Protein AF-A0A948SDM4-F1 (afdb_monomer_lite)

pLDDT: mean 78.33, std 14.7, range [46.16, 95.81]

Structure (mmCIF, N/CA/C/O backbone):
data_AF-A0A948SDM4-F1
#
_entry.id   AF-A0A948SDM4-F1
#
loop_
_atom_site.group_PDB
_atom_site.id
_atom_site.type_symbol
_atom_site.label_atom_id
_atom_site.label_alt_id
_atom_site.label_comp_id
_atom_site.label_asym_id
_atom_site.label_entity_id
_atom_site.label_seq_id
_atom_site.pdbx_PDB_ins_code
_atom_site.Cartn_x
_atom_site.Cartn_y
_atom_site.Cartn_z
_atom_site.occupancy
_atom_site.B_iso_or_equiv
_atom_site.auth_seq_id
_atom_site.auth_comp_id
_atom_site.auth_asym_id
_atom_site.auth_atom_id
_atom_site.pdbx_PDB_model_num
ATOM 1 N N . MET A 1 1 ? 11.847 -14.657 -51.527 1.00 60.50 1 MET A N 1
ATOM 2 C CA . MET A 1 1 ? 12.337 -13.340 -52.006 1.00 60.50 1 MET A CA 1
ATOM 3 C C . MET A 1 1 ? 13.772 -13.318 -52.540 1.00 60.50 1 MET A C 1
ATOM 5 O O . MET A 1 1 ? 14.008 -12.538 -53.451 1.00 60.50 1 MET A O 1
ATOM 9 N N . ARG A 1 2 ? 14.713 -14.163 -52.073 1.00 65.75 2 ARG A N 1
ATOM 10 C CA . ARG A 1 2 ? 16.090 -14.220 -52.630 1.00 65.75 2 ARG A CA 1
ATOM 11 C C . ARG A 1 2 ? 16.133 -14.450 -54.145 1.00 65.75 2 ARG A C 1
ATOM 13 O O . ARG A 1 2 ? 16.763 -13.679 -54.846 1.00 65.75 2 ARG A O 1
ATOM 20 N N . ALA A 1 3 ? 15.339 -15.396 -54.644 1.00 74.06 3 ALA A N 1
ATOM 21 C CA . ALA A 1 3 ? 15.228 -15.657 -56.080 1.00 74.06 3 ALA A CA 1
ATOM 22 C C . ALA A 1 3 ? 14.710 -14.453 -56.897 1.00 74.06 3 ALA A C 1
ATOM 24 O O . ALA A 1 3 ? 15.094 -14.292 -58.047 1.00 74.06 3 ALA A O 1
ATOM 25 N N . TYR A 1 4 ? 13.866 -13.587 -56.316 1.00 81.25 4 TYR A N 1
ATOM 26 C CA . TYR A 1 4 ? 13.385 -12.376 -56.995 1.00 81.25 4 TYR A CA 1
ATOM 27 C C . TYR A 1 4 ? 14.488 -11.319 -57.085 1.00 81.25 4 TYR A C 1
ATOM 29 O O . TYR A 1 4 ? 14.666 -10.716 -58.132 1.00 81.25 4 TYR A O 1
ATOM 37 N N . ALA A 1 5 ? 15.257 -11.139 -56.007 1.00 78.56 5 ALA A N 1
ATOM 38 C CA . ALA A 1 5 ? 16.392 -10.220 -55.979 1.00 78.56 5 ALA A CA 1
ATOM 39 C C . ALA A 1 5 ? 17.549 -10.686 -56.882 1.00 78.56 5 ALA A C 1
ATOM 41 O O . ALA A 1 5 ? 18.186 -9.876 -57.543 1.00 78.56 5 ALA A O 1
ATOM 42 N N . GLU A 1 6 ? 17.807 -11.993 -56.942 1.00 83.56 6 GLU A N 1
ATOM 43 C CA . GLU A 1 6 ? 18.783 -12.582 -57.868 1.00 83.56 6 GLU A CA 1
ATOM 44 C C . GLU A 1 6 ? 18.330 -12.432 -59.324 1.00 83.56 6 GLU A C 1
ATOM 46 O O . GLU A 1 6 ? 19.135 -12.118 -60.198 1.00 83.56 6 GLU A O 1
ATOM 51 N N . TRP A 1 7 ? 17.029 -12.591 -59.580 1.00 85.69 7 TRP A N 1
ATOM 52 C CA . TRP A 1 7 ? 16.454 -12.354 -60.896 1.00 85.69 7 TRP A CA 1
ATOM 53 C C . TRP A 1 7 ? 16.551 -10.880 -61.300 1.00 85.69 7 TRP A C 1
ATOM 55 O O . TRP A 1 7 ? 17.086 -10.605 -62.370 1.00 85.69 7 TRP A O 1
ATOM 65 N N . THR A 1 8 ? 16.146 -9.922 -60.458 1.00 84.38 8 THR A N 1
ATOM 66 C CA . THR A 1 8 ? 16.290 -8.491 -60.787 1.00 84.38 8 THR A CA 1
ATOM 67 C C . THR A 1 8 ? 17.754 -8.086 -60.961 1.00 84.38 8 THR A C 1
ATOM 69 O O . THR A 1 8 ? 18.054 -7.308 -61.860 1.00 84.38 8 THR A O 1
ATOM 72 N N . ALA A 1 9 ? 18.682 -8.666 -60.193 1.00 82.12 9 ALA A N 1
ATOM 73 C CA . ALA A 1 9 ? 20.121 -8.451 -60.368 1.00 82.12 9 ALA A CA 1
ATOM 74 C C . ALA A 1 9 ? 20.681 -9.041 -61.677 1.00 82.12 9 ALA A C 1
ATOM 76 O O . ALA A 1 9 ? 21.744 -8.622 -62.131 1.00 82.12 9 ALA A O 1
ATOM 77 N N . SER A 1 10 ? 19.983 -10.003 -62.288 1.00 86.12 10 SER A N 1
ATOM 78 C CA . SER A 1 10 ? 20.347 -10.570 -63.593 1.00 86.12 10 SER A CA 1
ATOM 79 C C . SER A 1 10 ? 19.825 -9.759 -64.789 1.00 86.12 10 SER A C 1
ATOM 81 O O . SER A 1 10 ? 20.212 -10.038 -65.925 1.00 86.12 10 SER A O 1
ATOM 83 N N . LEU A 1 11 ? 18.958 -8.763 -64.559 1.00 85.88 11 LEU A N 1
ATOM 84 C CA . LEU A 1 11 ? 18.412 -7.893 -65.604 1.00 85.88 11 LEU A CA 1
ATOM 85 C C . LEU A 1 11 ? 19.345 -6.706 -65.891 1.00 85.88 11 LEU A C 1
ATOM 87 O O . LEU A 1 11 ? 20.038 -6.206 -65.011 1.00 85.88 11 LEU A O 1
ATOM 91 N N . GLY A 1 12 ? 19.333 -6.228 -67.138 1.00 86.81 12 GLY A N 1
ATOM 92 C CA . GLY A 1 12 ? 20.070 -5.025 -67.531 1.00 86.81 12 GLY A CA 1
ATOM 93 C C . GLY A 1 12 ? 19.390 -3.727 -67.075 1.00 86.81 12 GLY A C 1
ATOM 94 O O . GLY A 1 12 ? 18.179 -3.686 -66.847 1.00 86.81 12 GLY A O 1
ATOM 95 N N . ASP A 1 13 ? 20.158 -2.634 -67.024 1.00 83.50 13 ASP A N 1
ATOM 96 C CA . ASP A 1 13 ? 19.723 -1.321 -66.509 1.00 83.50 13 ASP A CA 1
ATOM 97 C C . ASP A 1 13 ? 18.438 -0.784 -67.167 1.00 83.50 13 ASP A C 1
ATOM 99 O O . ASP A 1 13 ? 17.594 -0.166 -66.516 1.00 83.50 13 ASP A O 1
ATOM 103 N N . ALA A 1 14 ? 18.253 -1.054 -68.463 1.00 85.56 14 ALA A N 1
ATOM 104 C CA . ALA A 1 14 ? 17.069 -0.633 -69.209 1.00 85.56 14 ALA A CA 1
ATOM 105 C C . ALA A 1 14 ? 15.787 -1.360 -68.765 1.00 85.56 14 ALA A C 1
ATOM 107 O O . ALA A 1 14 ? 14.702 -0.778 -68.813 1.00 85.56 14 ALA A O 1
ATOM 108 N N . ASP A 1 15 ? 15.893 -2.617 -68.338 1.00 85.56 15 ASP A N 1
ATOM 109 C CA . ASP A 1 15 ? 14.747 -3.407 -67.887 1.00 85.56 15 ASP A CA 1
ATOM 110 C C . ASP A 1 15 ? 14.454 -3.169 -66.402 1.00 85.56 15 ASP A C 1
ATOM 112 O O . ASP A 1 15 ? 13.287 -3.132 -66.008 1.00 85.56 15 ASP A O 1
ATOM 116 N N . LEU A 1 16 ? 15.481 -2.857 -65.604 1.00 84.31 16 LEU A N 1
ATOM 117 C CA . LEU A 1 16 ? 15.310 -2.346 -64.242 1.00 84.31 16 LEU A CA 1
ATOM 118 C C . LEU A 1 16 ? 14.552 -1.013 -64.218 1.00 84.31 16 LEU A C 1
ATOM 120 O O . LEU A 1 16 ? 13.640 -0.841 -63.409 1.00 84.31 16 LEU A O 1
ATOM 124 N N . ALA A 1 17 ? 14.855 -0.094 -65.139 1.00 85.31 17 ALA A N 1
ATOM 125 C CA . ALA A 1 17 ? 14.130 1.173 -65.248 1.00 85.31 17 ALA A CA 1
ATOM 126 C C . ALA A 1 17 ? 12.637 0.972 -65.576 1.00 85.31 17 ALA A C 1
ATOM 128 O O . ALA A 1 17 ? 11.782 1.686 -65.049 1.00 85.31 17 ALA A O 1
ATOM 129 N N . LYS A 1 18 ? 12.306 -0.030 -66.404 1.00 88.50 18 LYS A N 1
ATOM 130 C CA . LYS A 1 18 ? 10.909 -0.394 -66.704 1.00 88.50 18 LYS A CA 1
ATOM 131 C C . LYS A 1 18 ? 10.211 -1.009 -65.495 1.00 88.50 18 LYS A C 1
ATOM 133 O O . LYS A 1 18 ? 9.061 -0.671 -65.234 1.00 88.50 18 LYS A O 1
ATOM 138 N N . LEU A 1 19 ? 10.893 -1.880 -64.752 1.00 87.38 19 LEU A N 1
ATOM 139 C CA . LEU A 1 19 ? 10.353 -2.470 -63.524 1.00 87.38 19 LEU A CA 1
ATOM 140 C C . LEU A 1 19 ? 10.078 -1.403 -62.461 1.00 87.38 19 LEU A C 1
ATOM 142 O O . LEU A 1 19 ? 9.004 -1.414 -61.864 1.00 87.38 19 LEU A O 1
ATOM 146 N N . ALA A 1 20 ? 10.987 -0.440 -62.293 1.00 86.00 20 ALA A N 1
ATOM 147 C CA . ALA A 1 20 ? 10.798 0.693 -61.389 1.00 86.00 20 ALA A CA 1
ATOM 148 C C . ALA A 1 20 ? 9.612 1.578 -61.804 1.00 86.00 20 ALA A C 1
ATOM 150 O O . ALA A 1 20 ? 8.817 1.977 -60.957 1.00 86.00 20 ALA A O 1
ATOM 151 N N . ALA A 1 21 ? 9.431 1.831 -63.106 1.00 88.94 21 ALA A N 1
ATOM 152 C CA . ALA A 1 21 ? 8.272 2.576 -63.608 1.00 88.94 21 ALA A CA 1
ATOM 153 C C . ALA A 1 21 ? 6.931 1.863 -63.338 1.00 88.94 21 ALA A C 1
ATOM 155 O O . ALA A 1 21 ? 5.896 2.519 -63.240 1.00 88.94 21 ALA A O 1
ATOM 156 N N . LEU A 1 22 ? 6.953 0.535 -63.202 1.00 87.88 22 LEU A N 1
ATOM 157 C CA . LEU A 1 22 ? 5.794 -0.296 -62.871 1.00 87.88 22 LEU A CA 1
ATOM 158 C C . LEU A 1 22 ? 5.641 -0.555 -61.359 1.00 87.88 22 LEU A C 1
ATOM 160 O O . LEU A 1 22 ? 4.687 -1.221 -60.966 1.00 87.88 22 LEU A O 1
ATOM 164 N N . GLY A 1 23 ? 6.556 -0.053 -60.518 1.00 83.19 23 GLY A N 1
ATOM 165 C CA . GLY A 1 23 ? 6.563 -0.306 -59.070 1.00 83.19 23 GLY A CA 1
ATOM 166 C C . GLY A 1 23 ? 6.897 -1.754 -58.688 1.00 83.19 23 GLY A C 1
ATOM 167 O O . GLY A 1 23 ? 6.522 -2.209 -57.612 1.00 83.19 23 GLY A O 1
ATOM 168 N N . LEU A 1 24 ? 7.562 -2.488 -59.584 1.00 83.50 24 LEU A N 1
ATOM 169 C CA . LEU A 1 24 ? 7.956 -3.893 -59.421 1.00 83.50 24 LEU A CA 1
ATOM 170 C C . LEU A 1 24 ? 9.462 -4.043 -59.157 1.00 83.50 24 LEU A C 1
ATOM 172 O O . LEU A 1 24 ? 9.995 -5.152 -59.176 1.00 83.50 24 LEU A O 1
ATOM 176 N N . ASP A 1 25 ? 10.177 -2.945 -58.920 1.00 81.38 25 ASP A N 1
ATOM 177 C CA . ASP A 1 25 ? 11.606 -2.958 -58.594 1.00 81.38 25 ASP A CA 1
ATOM 178 C C . ASP A 1 25 ? 11.902 -3.680 -57.273 1.00 81.38 25 ASP A C 1
ATOM 180 O O . ASP A 1 25 ? 13.027 -4.131 -57.045 1.00 81.38 25 ASP A O 1
ATOM 184 N N . LYS A 1 26 ? 10.887 -3.832 -56.417 1.00 78.12 26 LYS A N 1
ATOM 185 C CA . LYS A 1 26 ? 10.976 -4.538 -55.140 1.00 78.12 26 LYS A CA 1
ATOM 186 C C . LYS A 1 26 ? 9.864 -5.577 -55.013 1.00 78.12 26 LYS A C 1
ATOM 188 O O . LYS A 1 26 ? 8.765 -5.366 -55.521 1.00 78.12 26 LYS A O 1
ATOM 193 N N . PRO A 1 27 ? 10.134 -6.704 -54.336 1.00 74.94 27 PRO A N 1
ATOM 194 C CA . PRO A 1 27 ? 9.092 -7.667 -54.023 1.00 74.94 27 PRO A CA 1
ATOM 195 C C . PRO A 1 27 ? 8.052 -7.016 -53.104 1.00 74.94 27 PRO A C 1
ATOM 197 O O . PRO A 1 27 ? 8.414 -6.326 -52.152 1.00 74.94 27 PRO A O 1
ATOM 200 N N . LEU A 1 28 ? 6.771 -7.249 -53.390 1.00 70.69 28 LEU A N 1
ATOM 201 C CA . LEU A 1 28 ? 5.678 -6.795 -52.536 1.00 70.69 28 LEU A CA 1
ATOM 202 C C . LEU A 1 28 ? 5.739 -7.557 -51.207 1.00 70.69 28 LEU A C 1
ATOM 204 O O . LEU A 1 28 ? 5.600 -8.781 -51.177 1.00 70.69 28 LEU A O 1
ATOM 208 N N . VAL A 1 29 ? 5.977 -6.823 -50.126 1.00 65.75 29 VAL A N 1
ATOM 209 C CA . VAL A 1 29 ? 5.855 -7.309 -48.754 1.00 65.75 29 VAL A CA 1
ATOM 210 C C . VAL A 1 29 ? 4.690 -6.540 -48.157 1.00 65.75 29 VAL A C 1
ATOM 212 O O . VAL A 1 29 ? 4.739 -5.313 -48.104 1.00 65.75 29 VAL A O 1
ATOM 215 N N . ASP A 1 30 ? 3.618 -7.234 -47.784 1.00 59.19 30 ASP A N 1
ATOM 216 C CA . ASP A 1 30 ? 2.482 -6.582 -47.142 1.00 59.19 30 ASP A CA 1
ATOM 217 C C . ASP A 1 30 ? 2.913 -6.095 -45.749 1.00 59.19 30 ASP A C 1
ATOM 219 O O . ASP A 1 30 ? 3.041 -6.878 -44.811 1.00 59.19 30 ASP A O 1
ATOM 223 N N . ASP A 1 31 ? 3.109 -4.782 -45.601 1.00 53.69 31 ASP A N 1
ATOM 224 C CA . ASP A 1 31 ? 3.404 -4.102 -44.325 1.00 53.69 31 ASP A CA 1
ATOM 225 C C . ASP A 1 31 ? 2.185 -4.061 -43.372 1.00 53.69 31 ASP A C 1
ATOM 227 O O . ASP A 1 31 ? 2.190 -3.397 -42.329 1.00 53.69 31 ASP A O 1
ATOM 231 N N . HIS A 1 32 ? 1.093 -4.752 -43.714 1.00 50.91 32 HIS A N 1
ATOM 232 C CA . HIS A 1 32 ? -0.128 -4.772 -42.920 1.00 50.91 32 HIS A CA 1
ATOM 233 C C . HIS A 1 32 ? -0.000 -5.720 -41.726 1.00 50.91 32 HIS A C 1
ATOM 235 O O . HIS A 1 32 ? -0.531 -6.827 -41.692 1.00 50.91 32 HIS A O 1
ATOM 241 N N . HIS A 1 33 ? 0.665 -5.228 -40.686 1.00 52.81 33 HIS A N 1
ATOM 242 C CA . HIS A 1 33 ? 0.623 -5.807 -39.353 1.00 52.81 33 HIS A CA 1
ATOM 243 C C . HIS A 1 33 ? -0.780 -5.648 -38.749 1.00 52.81 33 HIS A C 1
ATOM 245 O O . HIS A 1 33 ? -1.138 -4.588 -38.228 1.00 52.81 33 HIS A O 1
ATOM 251 N N . ALA A 1 34 ? -1.587 -6.709 -38.772 1.00 46.75 34 ALA A N 1
ATOM 252 C CA . ALA A 1 34 ? -2.770 -6.771 -37.926 1.00 46.75 34 ALA A CA 1
ATOM 253 C C . ALA A 1 34 ? -2.321 -6.927 -36.465 1.00 46.75 34 ALA A C 1
ATOM 255 O O . ALA A 1 34 ? -1.789 -7.954 -36.052 1.00 46.75 34 ALA A O 1
ATOM 256 N N . THR A 1 35 ? -2.534 -5.888 -35.658 1.00 52.03 35 THR A N 1
ATOM 257 C CA . THR A 1 35 ? -2.415 -5.989 -34.199 1.00 52.03 35 THR A CA 1
ATOM 258 C C . THR A 1 35 ? -3.631 -6.758 -33.678 1.00 52.03 35 THR A C 1
ATOM 260 O O . THR A 1 35 ? -4.628 -6.158 -33.285 1.00 52.03 35 THR A O 1
ATOM 263 N N . GLY A 1 36 ? -3.603 -8.089 -33.734 1.00 48.88 36 GLY A N 1
ATOM 264 C CA . GLY A 1 36 ? -4.710 -8.900 -33.232 1.00 48.88 36 GLY A CA 1
ATOM 265 C C . GLY A 1 36 ? -4.666 -10.351 -33.684 1.00 48.88 36 GLY A C 1
ATOM 266 O O . GLY A 1 36 ? -4.380 -10.654 -34.835 1.00 48.88 36 GLY A O 1
ATOM 267 N N . THR A 1 37 ? -4.977 -11.242 -32.747 1.00 48.81 37 THR A N 1
ATOM 268 C CA . THR A 1 37 ? -5.120 -12.687 -32.934 1.00 48.81 37 THR A CA 1
ATOM 269 C C . THR A 1 37 ? -6.087 -13.022 -34.073 1.00 48.81 37 THR A C 1
ATOM 271 O O . THR A 1 37 ? -7.276 -12.722 -33.959 1.00 48.81 37 THR A O 1
ATOM 274 N N . GLY A 1 38 ? -5.598 -13.721 -35.100 1.00 53.91 38 GLY A N 1
ATOM 275 C CA . GLY A 1 38 ? -6.444 -14.525 -35.988 1.00 53.91 38 GLY A CA 1
ATOM 276 C C . GLY A 1 38 ? -6.695 -13.979 -37.394 1.00 53.91 38 GLY A C 1
ATOM 277 O O . GLY A 1 38 ? -7.845 -13.953 -37.821 1.00 53.91 38 GLY A O 1
ATOM 278 N N . LEU A 1 39 ? -5.647 -13.611 -38.133 1.00 54.88 39 LEU A N 1
ATOM 279 C CA . LEU A 1 39 ? -5.708 -13.565 -39.599 1.00 54.88 39 LEU A CA 1
ATOM 280 C C . LEU A 1 39 ? -4.601 -14.448 -40.189 1.00 54.88 39 LEU A C 1
ATOM 282 O O . LEU A 1 39 ? -3.525 -14.563 -39.605 1.00 54.88 39 LEU A O 1
ATOM 286 N N . ASP A 1 40 ? -4.930 -15.113 -41.298 1.00 54.91 40 ASP A N 1
ATOM 287 C CA . ASP A 1 40 ? -4.156 -16.177 -41.943 1.00 54.91 40 ASP A CA 1
ATOM 288 C C . ASP A 1 40 ? -2.781 -15.684 -42.424 1.00 54.91 40 ASP A C 1
ATOM 290 O O . ASP A 1 40 ? -2.650 -15.115 -43.507 1.00 54.91 40 ASP A O 1
ATOM 294 N N . GLY A 1 41 ? -1.753 -15.918 -41.607 1.00 55.75 41 GLY A N 1
ATOM 295 C CA . GLY A 1 41 ? -0.350 -15.673 -41.939 1.00 55.75 41 GLY A CA 1
ATOM 296 C C . GLY A 1 41 ? 0.399 -15.011 -40.789 1.00 55.75 41 GLY A C 1
ATOM 297 O O . GLY A 1 41 ? 0.389 -13.787 -40.663 1.00 55.75 41 GLY A O 1
ATOM 298 N N . ASP A 1 42 ? 1.062 -15.813 -39.952 1.00 61.38 42 ASP A N 1
ATOM 299 C CA . ASP A 1 42 ? 2.011 -15.283 -38.972 1.00 61.38 42 ASP A CA 1
ATOM 300 C C . ASP A 1 42 ? 3.342 -14.954 -39.671 1.00 61.38 42 ASP A C 1
ATOM 302 O O . ASP A 1 42 ? 3.786 -15.648 -40.587 1.00 61.38 42 ASP A O 1
ATOM 306 N N . MET A 1 43 ? 4.013 -13.897 -39.214 1.00 61.38 43 MET A N 1
ATOM 307 C CA . MET A 1 43 ? 5.352 -13.501 -39.662 1.00 61.38 43 MET A CA 1
ATOM 308 C C . MET A 1 43 ? 6.365 -14.645 -39.527 1.00 61.38 43 MET A C 1
ATOM 310 O O . MET A 1 43 ? 7.308 -14.717 -40.320 1.00 61.38 43 MET A O 1
ATOM 314 N N . ALA A 1 44 ? 6.143 -15.542 -38.559 1.00 62.53 44 ALA A N 1
ATOM 315 C CA . ALA A 1 44 ? 6.922 -16.757 -38.342 1.00 62.53 44 ALA A CA 1
ATOM 316 C C . ALA A 1 44 ? 6.920 -17.715 -39.549 1.00 62.53 44 ALA A C 1
ATOM 318 O O . ALA A 1 44 ? 7.908 -18.417 -39.761 1.00 62.53 44 ALA A O 1
ATOM 319 N N . ASP A 1 45 ? 5.864 -17.702 -40.367 1.00 62.91 45 ASP A N 1
ATOM 320 C CA . ASP A 1 45 ? 5.743 -18.538 -41.568 1.00 62.91 45 ASP A CA 1
ATOM 321 C C . ASP A 1 45 ? 6.345 -17.868 -42.820 1.00 62.91 45 ASP A C 1
ATOM 323 O O . ASP A 1 45 ? 6.405 -18.461 -43.903 1.00 62.91 45 ASP A O 1
ATOM 327 N N . SER A 1 46 ? 6.814 -16.619 -42.705 1.00 64.12 46 SER A N 1
ATOM 328 C CA . SER A 1 46 ? 7.383 -15.876 -43.826 1.00 64.12 46 SER A CA 1
ATOM 329 C C . SER A 1 46 ? 8.865 -16.201 -44.045 1.00 64.12 46 SER A C 1
ATOM 331 O O . SER A 1 46 ? 9.659 -16.329 -43.118 1.00 64.12 46 SER A O 1
ATOM 333 N N . SER A 1 47 ? 9.300 -16.210 -45.309 1.00 59.94 47 SER A N 1
ATOM 334 C CA . SER A 1 47 ? 10.733 -16.300 -45.654 1.00 59.94 47 SER A CA 1
ATOM 335 C C . SER A 1 47 ? 11.571 -15.067 -45.249 1.00 59.94 47 SER A C 1
ATOM 337 O O . SER A 1 47 ? 12.778 -15.055 -45.496 1.00 59.94 47 SER A O 1
ATOM 339 N N . LEU A 1 48 ? 10.940 -14.030 -44.671 1.00 59.72 48 LEU A N 1
ATOM 340 C CA . LEU A 1 48 ? 11.604 -12.885 -44.031 1.00 59.72 48 LEU A CA 1
ATOM 341 C C . LEU A 1 48 ? 11.901 -13.116 -42.554 1.00 59.72 48 LEU A C 1
ATOM 343 O O . LEU A 1 48 ? 12.663 -12.333 -41.988 1.00 59.72 48 LEU A O 1
ATOM 347 N N . ALA A 1 49 ? 11.321 -14.147 -41.937 1.00 63.16 49 ALA A N 1
ATOM 348 C CA . ALA A 1 49 ? 11.613 -14.485 -40.558 1.00 63.16 49 ALA A CA 1
ATOM 349 C C . ALA A 1 49 ? 13.121 -14.735 -40.421 1.00 63.16 49 ALA A C 1
ATOM 351 O O . ALA A 1 49 ? 13.668 -15.724 -40.917 1.00 63.16 49 ALA A O 1
ATOM 352 N N . SER A 1 50 ? 13.819 -13.801 -39.782 1.00 61.47 50 SER A N 1
ATOM 353 C CA . SER A 1 50 ? 15.195 -14.015 -39.380 1.00 61.47 50 SER A CA 1
ATOM 354 C C . SER A 1 50 ? 15.180 -14.870 -38.121 1.00 61.47 50 SER A C 1
ATOM 356 O O . SER A 1 50 ? 14.593 -14.515 -37.101 1.00 61.47 50 SER A O 1
ATOM 358 N N . TYR A 1 51 ? 15.851 -16.015 -38.178 1.00 55.72 51 TYR A N 1
ATOM 359 C CA . TYR A 1 51 ? 16.251 -16.703 -36.963 1.00 55.72 51 TYR A CA 1
ATOM 360 C C . TYR A 1 51 ? 17.377 -15.880 -36.340 1.00 55.72 51 TYR A C 1
ATOM 362 O O . TYR A 1 51 ? 18.537 -15.989 -36.742 1.00 55.72 51 TYR A O 1
ATOM 370 N N . THR A 1 52 ? 17.040 -15.008 -35.394 1.00 59.88 52 THR A N 1
ATOM 371 C CA . THR A 1 52 ? 18.023 -14.587 -34.399 1.00 59.88 52 THR A CA 1
ATOM 372 C C . THR A 1 52 ? 18.338 -15.836 -33.578 1.00 59.88 52 THR A C 1
ATOM 374 O O . THR A 1 52 ? 17.417 -16.356 -32.940 1.00 59.88 52 THR A O 1
ATOM 377 N N . PRO A 1 53 ? 19.570 -16.379 -33.635 1.00 55.91 53 PRO A N 1
ATOM 378 C CA . PRO A 1 53 ? 19.931 -17.507 -32.794 1.00 55.91 53 PRO A CA 1
ATOM 379 C C . PRO A 1 53 ? 19.655 -17.134 -31.349 1.00 55.91 53 PRO A C 1
ATOM 381 O O . PRO A 1 53 ? 19.919 -15.995 -30.973 1.00 55.91 53 PRO A O 1
ATOM 384 N N . ASP A 1 54 ? 19.051 -18.087 -30.632 1.00 54.34 54 ASP A N 1
ATOM 385 C CA . ASP A 1 54 ? 18.589 -18.008 -29.249 1.00 54.34 54 ASP A CA 1
ATOM 386 C C . ASP A 1 54 ? 19.070 -16.738 -28.541 1.00 54.34 54 ASP A C 1
ATOM 388 O O . ASP A 1 54 ? 20.254 -16.595 -28.235 1.00 54.34 54 ASP A O 1
ATOM 392 N N . ILE A 1 55 ? 18.155 -15.795 -28.313 1.00 56.22 55 ILE A N 1
ATOM 393 C CA . ILE A 1 55 ? 18.469 -14.558 -27.595 1.00 56.22 55 ILE A CA 1
ATOM 394 C C . ILE A 1 55 ? 19.128 -14.911 -26.250 1.00 56.22 55 ILE A C 1
ATOM 396 O O . ILE A 1 55 ? 20.009 -14.183 -25.813 1.00 56.22 55 ILE A O 1
ATOM 400 N N . MET A 1 56 ? 18.821 -16.067 -25.641 1.00 53.84 56 MET A N 1
ATOM 401 C CA . MET A 1 56 ? 19.517 -16.535 -24.436 1.00 53.84 56 MET A CA 1
ATOM 402 C C . MET A 1 56 ? 20.981 -16.942 -24.653 1.00 53.84 56 MET A C 1
ATOM 404 O O . MET A 1 56 ? 21.754 -16.894 -23.704 1.00 53.84 56 MET A O 1
ATOM 408 N N . ALA A 1 57 ? 21.378 -17.327 -25.866 1.00 59.00 57 ALA A N 1
ATOM 409 C CA . ALA A 1 57 ? 22.763 -17.636 -26.218 1.00 59.00 57 ALA A CA 1
ATOM 410 C C . ALA A 1 57 ? 23.573 -16.389 -26.625 1.00 59.00 57 ALA A C 1
ATOM 412 O O . ALA A 1 57 ? 24.800 -16.417 -26.546 1.00 59.00 57 ALA A O 1
ATOM 413 N N . GLN A 1 58 ? 22.907 -15.313 -27.071 1.00 52.75 58 GLN A N 1
ATOM 414 C CA . GLN A 1 58 ? 23.529 -14.019 -27.406 1.00 52.75 58 GLN A CA 1
ATOM 415 C C . GLN A 1 58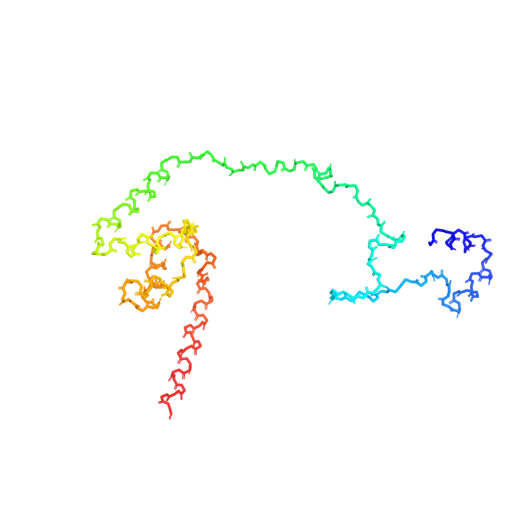 ? 23.458 -12.981 -26.285 1.00 52.75 58 GLN A C 1
ATOM 417 O O . GLN A 1 58 ? 24.181 -11.987 -26.332 1.00 52.75 58 GLN A O 1
ATOM 422 N N . VAL A 1 59 ? 22.636 -13.218 -25.262 1.00 56.03 59 VAL A N 1
ATOM 423 C CA . VAL A 1 59 ? 22.885 -12.664 -23.937 1.00 56.03 59 VAL A CA 1
ATOM 424 C C . VAL A 1 59 ? 24.161 -13.352 -23.461 1.00 56.03 59 VAL A C 1
ATOM 426 O O . VAL A 1 59 ? 24.139 -14.368 -22.768 1.00 56.03 59 VAL A O 1
ATOM 429 N N . GLU A 1 60 ? 25.306 -12.781 -23.853 1.00 53.00 60 GLU A N 1
ATOM 430 C CA . GLU A 1 60 ? 26.468 -12.764 -22.972 1.00 53.00 60 GLU A CA 1
ATOM 431 C C . GLU A 1 60 ? 25.872 -12.498 -21.595 1.00 53.00 60 GLU A C 1
ATOM 433 O O . GLU A 1 60 ? 25.078 -11.554 -21.503 1.00 53.00 60 GLU A O 1
ATOM 438 N N . PRO A 1 61 ? 26.080 -13.354 -20.578 1.00 51.59 61 PRO A N 1
ATOM 439 C CA . PRO A 1 61 ? 25.572 -13.033 -19.273 1.00 51.59 61 PRO A CA 1
ATOM 440 C C . PRO A 1 61 ? 26.192 -11.683 -18.970 1.00 51.59 61 PRO A C 1
ATOM 442 O O . PRO A 1 61 ? 27.364 -11.562 -18.607 1.00 51.59 61 PRO A O 1
ATOM 445 N N . GLU A 1 62 ? 25.366 -10.653 -19.098 1.00 47.84 62 GLU A N 1
ATOM 446 C CA . GLU A 1 62 ? 25.364 -9.558 -18.191 1.00 47.84 62 GLU A CA 1
ATOM 447 C C . GLU A 1 62 ? 25.209 -10.300 -16.867 1.00 47.84 62 GLU A C 1
ATOM 449 O O . GLU A 1 62 ? 24.128 -10.483 -16.313 1.00 47.84 62 GLU A O 1
ATOM 454 N N . THR A 1 63 ? 26.349 -10.700 -16.313 1.00 48.56 63 THR A N 1
ATOM 455 C CA . THR A 1 63 ? 26.714 -10.249 -15.000 1.00 48.56 63 THR A CA 1
ATOM 456 C C . THR A 1 63 ? 26.423 -8.742 -15.034 1.00 48.56 63 THR A C 1
ATOM 458 O O . THR A 1 63 ? 27.316 -7.906 -15.084 1.00 48.56 63 THR A O 1
ATOM 461 N N . GLN A 1 64 ? 25.130 -8.377 -14.970 1.00 48.62 64 GLN A N 1
ATOM 462 C CA . GLN A 1 64 ? 24.616 -7.608 -13.871 1.00 48.62 64 GLN A CA 1
ATOM 463 C C . GLN A 1 64 ? 25.384 -8.201 -12.710 1.00 48.62 64 GLN A C 1
ATOM 465 O O . GLN A 1 64 ? 25.018 -9.248 -12.171 1.00 48.62 64 GLN A O 1
ATOM 470 N N . ALA A 1 65 ? 26.580 -7.643 -12.485 1.00 46.16 65 ALA A N 1
ATOM 471 C CA . ALA A 1 65 ? 27.242 -7.701 -11.220 1.00 46.16 65 ALA A CA 1
ATOM 472 C C . ALA A 1 65 ? 26.090 -7.303 -10.339 1.00 46.16 65 ALA A C 1
ATOM 474 O O . ALA A 1 65 ? 25.568 -6.189 -10.433 1.00 46.16 65 ALA A O 1
ATOM 475 N N . ASN A 1 66 ? 25.516 -8.333 -9.736 1.00 50.16 66 ASN A N 1
ATOM 476 C CA . ASN A 1 66 ? 24.404 -8.191 -8.868 1.00 50.16 66 ASN A CA 1
ATOM 477 C C . ASN A 1 66 ? 25.078 -7.399 -7.778 1.00 50.16 66 ASN A C 1
ATOM 479 O O . ASN A 1 66 ? 25.774 -7.963 -6.938 1.00 50.16 66 ASN A O 1
ATOM 483 N N . ASP A 1 67 ? 24.955 -6.080 -7.869 1.00 46.16 67 ASP A N 1
ATOM 484 C CA . ASP A 1 67 ? 25.385 -5.124 -6.876 1.00 46.16 67 ASP A CA 1
ATOM 485 C C . ASP A 1 67 ? 24.373 -5.258 -5.725 1.00 46.16 67 ASP A C 1
ATOM 487 O O . ASP A 1 67 ? 23.838 -4.303 -5.176 1.00 46.16 67 ASP A O 1
ATOM 491 N N . GLN A 1 68 ? 24.077 -6.509 -5.349 1.00 55.25 68 GLN A N 1
ATOM 492 C CA . GLN A 1 68 ? 23.979 -6.939 -3.981 1.00 55.25 68 GLN A CA 1
ATOM 493 C C . GLN A 1 68 ? 25.320 -6.574 -3.358 1.00 55.25 68 GLN A C 1
ATOM 495 O O . GLN A 1 68 ? 26.183 -7.417 -3.109 1.00 55.25 68 GLN A O 1
ATOM 500 N N . GLY A 1 69 ? 25.467 -5.274 -3.086 1.00 60.81 69 GLY A N 1
ATOM 501 C CA . GLY A 1 69 ? 26.329 -4.811 -2.026 1.00 60.81 69 GLY A CA 1
ATOM 502 C C . GLY A 1 69 ? 26.101 -5.706 -0.804 1.00 60.81 69 GLY A C 1
ATOM 503 O O . GLY A 1 69 ? 25.021 -6.298 -0.664 1.00 60.81 69 GLY A O 1
ATOM 504 N N . PRO A 1 70 ? 27.124 -5.870 0.044 1.00 66.50 70 PRO A N 1
ATOM 505 C CA . PRO A 1 70 ? 27.087 -6.808 1.157 1.00 66.50 70 PRO A CA 1
ATOM 506 C C . PRO A 1 70 ? 25.746 -6.703 1.878 1.00 66.50 70 PRO A C 1
ATOM 508 O O . PRO A 1 70 ? 25.331 -5.607 2.251 1.00 66.50 70 PRO A O 1
ATOM 511 N N . PHE A 1 71 ? 25.050 -7.837 1.999 1.00 68.81 71 PHE A N 1
ATOM 512 C CA . PHE A 1 71 ? 23.784 -7.916 2.713 1.00 68.81 71 PHE A CA 1
ATOM 513 C C . PHE A 1 71 ? 23.990 -7.331 4.109 1.00 68.81 71 PHE A C 1
ATOM 515 O O . PHE A 1 71 ? 24.643 -7.944 4.956 1.00 68.81 71 PHE A O 1
ATOM 522 N N . ASP A 1 72 ? 23.488 -6.116 4.317 1.00 83.06 72 ASP A N 1
ATOM 523 C CA . ASP A 1 72 ? 23.681 -5.401 5.566 1.00 83.06 72 ASP A CA 1
ATOM 524 C C . ASP A 1 72 ? 22.735 -5.996 6.609 1.00 83.06 72 ASP A C 1
ATOM 526 O O . ASP A 1 72 ? 21.559 -5.632 6.726 1.00 83.06 72 ASP A O 1
ATOM 530 N N . SER A 1 73 ? 23.255 -6.975 7.350 1.00 85.62 73 SER A N 1
ATOM 531 C CA . SER A 1 73 ? 22.528 -7.616 8.438 1.00 85.62 73 SER A CA 1
ATOM 532 C C . SER A 1 73 ? 22.055 -6.598 9.471 1.00 85.62 73 SER A C 1
ATOM 534 O O . SER A 1 73 ? 20.996 -6.804 10.062 1.00 85.62 73 SER A O 1
ATOM 536 N N . GLU A 1 74 ? 22.797 -5.507 9.681 1.00 86.50 74 GLU A N 1
ATOM 537 C CA . GLU A 1 74 ? 22.415 -4.486 10.653 1.00 86.50 74 GLU A CA 1
ATOM 538 C C . GLU A 1 74 ? 21.210 -3.687 10.154 1.00 86.50 74 GLU A C 1
ATOM 540 O O . GLU A 1 74 ? 20.252 -3.508 10.905 1.00 86.50 74 GLU A O 1
ATOM 545 N N . ALA A 1 75 ? 21.177 -3.320 8.869 1.00 83.12 75 ALA A N 1
ATOM 546 C CA . ALA A 1 75 ? 20.004 -2.689 8.263 1.00 83.12 75 ALA A CA 1
ATOM 547 C C . ALA A 1 75 ? 18.753 -3.582 8.334 1.00 83.12 75 ALA A C 1
ATOM 549 O O . ALA A 1 75 ? 17.652 -3.089 8.607 1.00 83.12 75 ALA A O 1
ATOM 550 N N . LEU A 1 76 ? 18.904 -4.900 8.136 1.00 84.31 76 LEU A N 1
ATOM 551 C CA . LEU A 1 76 ? 17.797 -5.842 8.322 1.00 84.31 76 LEU A CA 1
ATOM 552 C C . LEU A 1 76 ? 17.321 -5.858 9.780 1.00 84.31 76 LEU A C 1
ATOM 554 O O . LEU A 1 76 ?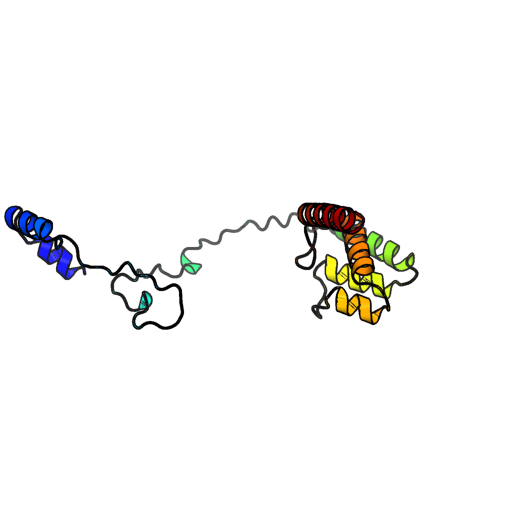 16.117 -5.758 10.036 1.00 84.31 76 LEU A O 1
ATOM 558 N N . TRP A 1 77 ? 18.240 -5.990 10.737 1.00 87.69 77 TRP A N 1
ATOM 559 C CA . TRP A 1 77 ? 17.889 -6.007 12.156 1.00 87.69 77 TRP A CA 1
ATOM 560 C C . TRP A 1 77 ? 17.254 -4.692 12.606 1.00 87.69 77 TRP A C 1
ATOM 562 O O . TRP A 1 77 ? 16.284 -4.722 13.363 1.00 87.69 77 TRP A O 1
ATOM 572 N N . ASP A 1 78 ? 17.705 -3.552 12.095 1.00 86.12 78 ASP A N 1
ATOM 573 C CA . ASP A 1 78 ? 17.092 -2.250 12.350 1.00 86.12 78 ASP A CA 1
ATOM 574 C C . ASP A 1 78 ? 15.678 -2.141 11.781 1.00 86.12 78 ASP A C 1
ATOM 576 O O . ASP A 1 78 ? 14.769 -1.665 12.472 1.00 86.12 78 ASP A O 1
ATOM 580 N N . ALA A 1 79 ? 15.448 -2.627 10.561 1.00 81.81 79 ALA A N 1
ATOM 581 C CA . ALA A 1 79 ? 14.107 -2.694 9.987 1.00 81.81 79 ALA A CA 1
ATOM 582 C C . ALA A 1 79 ? 13.182 -3.596 10.824 1.00 81.81 79 ALA A C 1
ATOM 584 O O . ALA A 1 79 ? 12.044 -3.216 11.116 1.00 81.81 79 ALA A O 1
ATOM 585 N N . LEU A 1 80 ? 13.681 -4.753 11.277 1.00 86.94 80 LEU A N 1
ATOM 586 C CA . LEU A 1 80 ? 12.943 -5.668 12.151 1.00 86.94 80 LEU A CA 1
ATOM 587 C C . LEU A 1 80 ? 12.633 -5.037 13.513 1.00 86.94 80 LEU A C 1
ATOM 589 O O . LEU A 1 80 ? 11.492 -5.123 13.967 1.00 86.94 80 LEU A O 1
ATOM 593 N N . ARG A 1 81 ? 13.595 -4.360 14.153 1.00 88.94 81 ARG A N 1
ATOM 594 C CA . ARG A 1 81 ? 13.383 -3.649 15.430 1.00 88.94 81 ARG A CA 1
ATOM 595 C C . ARG A 1 81 ? 12.320 -2.563 15.290 1.00 88.94 81 ARG A C 1
ATOM 597 O O . ARG A 1 81 ? 11.424 -2.487 16.129 1.00 88.94 81 ARG A O 1
ATOM 604 N N . ARG A 1 82 ? 12.375 -1.763 14.217 1.00 84.62 82 ARG A N 1
ATOM 605 C CA . ARG A 1 82 ? 1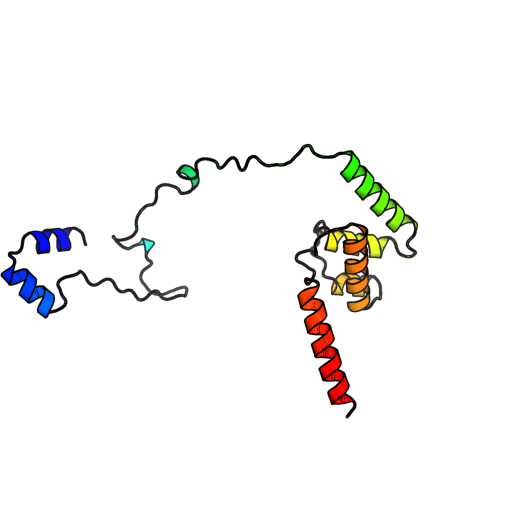1.362 -0.732 13.916 1.00 84.62 82 ARG A CA 1
ATOM 606 C C . ARG A 1 82 ? 9.980 -1.347 13.713 1.00 84.62 82 ARG A C 1
ATOM 608 O O . ARG A 1 82 ? 9.014 -0.881 14.311 1.00 84.62 82 ARG A O 1
ATOM 615 N N . MET A 1 83 ? 9.891 -2.421 12.929 1.00 85.00 83 MET A N 1
ATOM 616 C CA . MET A 1 83 ? 8.638 -3.141 12.692 1.00 85.00 83 MET A CA 1
ATOM 617 C C . MET A 1 83 ? 8.059 -3.721 13.990 1.00 85.00 83 MET A C 1
ATOM 619 O O . MET A 1 83 ? 6.867 -3.569 14.250 1.00 85.00 83 MET A O 1
ATOM 623 N N . LEU A 1 84 ? 8.885 -4.369 14.816 1.00 89.38 84 LEU A N 1
ATOM 624 C CA . LEU A 1 84 ? 8.458 -4.933 16.098 1.00 89.38 84 LEU A CA 1
ATOM 625 C C . LEU A 1 84 ? 8.009 -3.842 17.074 1.00 89.38 84 LEU A C 1
ATOM 627 O O . LEU A 1 84 ? 6.967 -3.996 17.707 1.00 89.38 84 LEU A O 1
ATOM 631 N N . GLY A 1 85 ? 8.743 -2.729 17.161 1.00 88.06 85 GLY A N 1
ATOM 632 C CA . GLY A 1 85 ? 8.352 -1.576 17.973 1.00 88.06 85 GLY A CA 1
ATOM 633 C C . GLY A 1 85 ? 6.991 -1.014 17.557 1.00 88.06 85 GLY A C 1
ATOM 634 O O . GLY A 1 85 ? 6.129 -0.785 18.407 1.00 88.06 85 GLY A O 1
ATOM 635 N N . GLU A 1 86 ? 6.759 -0.883 16.250 1.00 85.06 86 GLU A N 1
ATOM 636 C CA . GLU A 1 86 ? 5.475 -0.430 15.716 1.00 85.06 86 GLU A CA 1
ATOM 637 C C . GLU A 1 86 ? 4.350 -1.430 16.019 1.00 85.06 86 GLU A C 1
ATOM 639 O O . GLU A 1 86 ? 3.268 -1.033 16.440 1.00 85.06 86 GLU A O 1
ATOM 644 N N . LEU A 1 87 ? 4.584 -2.737 15.875 1.00 89.31 87 LEU A N 1
ATOM 645 C CA . LEU A 1 87 ? 3.574 -3.756 16.187 1.00 89.31 87 LEU A CA 1
ATOM 646 C C . LEU A 1 87 ? 3.211 -3.794 17.677 1.00 89.31 87 LEU A C 1
ATOM 648 O O . LEU A 1 87 ? 2.031 -3.928 18.001 1.00 89.31 87 LEU A O 1
ATOM 652 N N . LEU A 1 88 ? 4.194 -3.657 18.570 1.00 90.25 88 LEU A N 1
ATOM 653 C CA . LEU A 1 88 ? 3.982 -3.688 20.021 1.00 90.25 88 LEU A CA 1
ATOM 654 C C . LEU A 1 88 ? 3.244 -2.448 20.542 1.00 90.25 88 LEU A C 1
ATOM 656 O O . LEU A 1 88 ? 2.497 -2.547 21.512 1.00 90.25 88 LEU A O 1
ATOM 660 N N . ASN A 1 89 ? 3.419 -1.292 19.899 1.00 88.62 89 ASN A N 1
ATOM 661 C CA . ASN A 1 89 ? 2.788 -0.038 20.320 1.00 88.62 89 ASN A CA 1
ATOM 662 C C . ASN A 1 89 ? 1.351 0.139 19.784 1.00 88.62 89 ASN A C 1
ATOM 664 O O . ASN A 1 89 ? 0.622 1.051 20.184 1.00 88.62 89 ASN A O 1
ATOM 668 N N . GLN A 1 90 ? 0.916 -0.713 18.854 1.00 86.00 90 GLN A N 1
ATOM 669 C CA . GLN A 1 90 ? -0.369 -0.561 18.178 1.00 86.00 90 GLN A CA 1
ATOM 670 C C . GLN A 1 90 ? -1.498 -1.301 18.889 1.00 86.00 90 GLN A C 1
ATOM 672 O O . GLN A 1 90 ? -1.424 -2.496 19.159 1.00 86.00 90 GLN A O 1
ATOM 677 N N . LYS A 1 91 ? -2.633 -0.612 19.074 1.00 85.38 91 LYS A N 1
ATOM 678 C CA . LYS A 1 91 ? -3.853 -1.205 19.658 1.00 85.38 91 LYS A CA 1
ATOM 679 C C . LYS A 1 91 ? -4.395 -2.382 18.838 1.00 85.38 91 LYS A C 1
ATOM 681 O O . LYS A 1 91 ? -5.028 -3.275 19.386 1.00 85.38 91 LYS A O 1
ATOM 686 N N . ASN A 1 92 ? -4.172 -2.366 17.522 1.00 88.25 92 ASN A N 1
ATOM 687 C CA . ASN A 1 92 ? -4.542 -3.446 16.612 1.00 88.25 92 ASN A CA 1
ATOM 688 C C . ASN A 1 92 ? -3.326 -3.842 15.760 1.00 88.25 92 ASN A C 1
ATOM 690 O O . ASN A 1 92 ? -3.154 -3.402 14.618 1.00 88.25 92 ASN A O 1
ATOM 694 N N . ALA A 1 93 ? -2.461 -4.672 16.345 1.00 92.06 93 ALA A N 1
ATOM 695 C CA . ALA A 1 93 ? -1.259 -5.182 15.691 1.00 92.06 93 ALA A CA 1
ATOM 696 C C . ALA A 1 93 ? -1.583 -6.003 14.430 1.00 92.06 93 ALA A C 1
ATOM 698 O O . ALA A 1 93 ? -0.868 -5.905 13.436 1.00 92.06 93 ALA A O 1
ATOM 699 N N . LYS A 1 94 ? -2.704 -6.742 14.419 1.00 92.00 94 LYS A N 1
ATOM 700 C CA . LYS A 1 94 ? -3.121 -7.559 13.267 1.00 92.00 94 LYS A CA 1
ATOM 701 C C . LYS A 1 94 ? -3.379 -6.706 12.023 1.00 92.00 94 LYS A C 1
ATOM 703 O O . LYS A 1 94 ? -2.913 -7.048 10.940 1.00 92.00 94 LYS A O 1
ATOM 708 N N . LEU A 1 95 ? -4.076 -5.578 12.178 1.00 92.25 95 LEU A N 1
ATOM 709 C CA . LEU A 1 95 ? -4.282 -4.621 11.088 1.00 92.25 95 LEU A CA 1
ATOM 710 C C . LEU A 1 95 ? -2.950 -4.077 10.560 1.00 92.25 95 LEU A C 1
ATOM 712 O O . LEU A 1 95 ? -2.750 -3.990 9.349 1.00 92.25 95 LEU A O 1
ATOM 716 N N . THR A 1 96 ? -2.057 -3.688 11.471 1.00 92.19 96 THR A N 1
ATOM 717 C CA . THR A 1 96 ? -0.739 -3.147 11.118 1.00 92.19 96 THR A CA 1
ATOM 718 C C . THR A 1 96 ? 0.084 -4.173 10.346 1.00 92.19 96 THR A C 1
ATOM 720 O O . THR A 1 96 ? 0.667 -3.819 9.327 1.00 92.19 96 THR A O 1
ATOM 723 N N . LEU A 1 97 ? 0.061 -5.439 10.764 1.00 91.88 97 LEU A N 1
ATOM 724 C CA . LEU A 1 97 ? 0.766 -6.525 10.089 1.00 91.88 97 LEU A CA 1
ATOM 725 C C . LEU A 1 97 ? 0.236 -6.771 8.668 1.00 91.88 97 LEU A C 1
ATOM 727 O O . LEU A 1 97 ? 1.022 -6.891 7.733 1.00 91.88 97 LEU A O 1
ATOM 731 N N . GLU A 1 98 ? -1.086 -6.795 8.479 1.00 92.12 98 GLU A N 1
ATOM 732 C CA . GLU A 1 98 ? -1.684 -6.950 7.144 1.00 92.12 98 GLU A CA 1
ATOM 733 C C . GLU A 1 98 ? -1.371 -5.750 6.234 1.00 92.12 98 GLU A C 1
ATOM 735 O O . GLU A 1 98 ? -1.076 -5.921 5.049 1.00 92.12 98 GLU A O 1
ATOM 740 N N . CYS A 1 99 ? -1.372 -4.530 6.785 1.00 91.69 99 CYS A N 1
ATOM 741 C CA . CYS A 1 99 ? -0.958 -3.335 6.049 1.00 91.69 99 CYS A CA 1
ATOM 742 C C . CYS A 1 99 ? 0.533 -3.385 5.692 1.00 91.69 99 CYS A C 1
ATOM 744 O O . CYS A 1 99 ? 0.897 -3.045 4.569 1.00 91.69 99 CYS A O 1
ATOM 746 N N . PHE A 1 100 ? 1.388 -3.836 6.612 1.00 90.62 100 PHE A N 1
ATOM 747 C CA . PHE A 1 100 ? 2.814 -4.023 6.363 1.00 90.62 100 PHE A CA 1
ATOM 748 C C . PHE A 1 100 ? 3.054 -5.037 5.243 1.00 90.62 100 PHE A C 1
ATOM 750 O O . PHE A 1 100 ? 3.765 -4.713 4.300 1.00 90.62 100 PHE A O 1
ATOM 757 N N . ALA A 1 101 ? 2.403 -6.203 5.279 1.00 90.56 101 ALA A N 1
ATOM 758 C CA . ALA A 1 101 ? 2.520 -7.214 4.225 1.00 90.56 101 ALA A CA 1
ATOM 759 C C . ALA A 1 101 ? 2.118 -6.669 2.840 1.00 90.56 101 ALA A C 1
ATOM 761 O O . ALA A 1 101 ? 2.734 -6.997 1.826 1.00 90.56 101 ALA A O 1
ATOM 762 N N . LEU A 1 102 ? 1.105 -5.798 2.780 1.00 90.00 102 LEU A N 1
ATOM 763 C CA . LEU A 1 102 ? 0.691 -5.138 1.539 1.00 90.00 102 LEU A CA 1
ATOM 764 C C . LEU A 1 102 ? 1.725 -4.105 1.047 1.00 90.00 102 LEU A C 1
ATOM 766 O O . LEU A 1 102 ? 1.957 -3.989 -0.160 1.00 90.00 102 LEU A O 1
ATOM 770 N N . VAL A 1 103 ? 2.335 -3.348 1.962 1.00 89.88 103 VAL A N 1
ATOM 771 C CA . VAL A 1 103 ? 3.347 -2.318 1.657 1.00 89.88 103 VAL A CA 1
ATOM 772 C C . VAL A 1 103 ? 4.690 -2.937 1.268 1.00 89.88 103 VAL A C 1
ATOM 774 O O . VAL A 1 103 ? 5.330 -2.452 0.345 1.00 89.88 103 VAL A O 1
ATOM 777 N N . SER A 1 104 ? 5.116 -4.010 1.930 1.00 86.62 104 SER A N 1
ATOM 778 C CA . SER A 1 104 ? 6.378 -4.694 1.626 1.00 86.62 104 SER A CA 1
ATOM 779 C C . SER A 1 104 ? 6.285 -5.613 0.406 1.00 86.62 104 SER A C 1
ATOM 781 O O . SER A 1 104 ? 7.304 -6.066 -0.100 1.00 86.62 104 SER A O 1
ATOM 783 N N . GLY A 1 105 ? 5.069 -5.910 -0.067 1.00 85.31 105 GLY A N 1
ATOM 784 C CA . GLY A 1 105 ? 4.842 -6.906 -1.115 1.00 85.31 105 GLY A CA 1
ATOM 785 C C . GLY A 1 105 ? 4.904 -8.351 -0.610 1.00 85.31 105 GLY A C 1
ATOM 786 O O . GLY A 1 105 ? 4.735 -9.268 -1.405 1.00 85.31 105 GLY A O 1
ATOM 787 N N . ALA A 1 106 ? 5.069 -8.566 0.700 1.00 84.25 106 ALA A N 1
ATOM 788 C CA . ALA A 1 106 ? 5.079 -9.890 1.326 1.00 84.25 106 ALA A CA 1
ATOM 789 C C . ALA A 1 106 ? 3.676 -10.514 1.491 1.00 84.25 106 ALA A C 1
ATOM 791 O O . ALA A 1 106 ? 3.531 -11.590 2.072 1.00 84.25 106 ALA A O 1
ATOM 792 N N . SER A 1 107 ? 2.618 -9.842 1.026 1.00 83.69 107 SER A N 1
ATOM 793 C CA . SER A 1 107 ? 1.247 -10.354 1.089 1.00 83.69 107 SER A CA 1
ATOM 794 C C . SER A 1 107 ? 1.064 -11.557 0.161 1.00 83.69 107 SER A C 1
ATOM 796 O O . SER A 1 107 ? 0.804 -11.410 -1.031 1.00 83.69 107 SER A O 1
ATOM 798 N N . PHE A 1 108 ? 1.158 -12.758 0.732 1.00 74.38 108 PHE A N 1
ATOM 799 C CA . PHE A 1 108 ? 0.989 -14.021 0.011 1.00 74.38 108 PHE A CA 1
ATOM 800 C C . PHE A 1 108 ? -0.427 -14.209 -0.559 1.00 74.38 108 PHE A C 1
ATOM 802 O O . PHE A 1 108 ? -0.602 -14.734 -1.652 1.00 74.38 108 PHE A O 1
ATOM 809 N N . LEU A 1 109 ? -1.452 -13.752 0.168 1.00 75.88 109 LEU A N 1
ATOM 810 C CA . LEU A 1 109 ? -2.859 -13.970 -0.190 1.00 75.88 109 LEU A CA 1
ATOM 811 C C . LEU A 1 109 ? -3.399 -12.963 -1.219 1.00 75.88 109 LEU A C 1
ATOM 813 O O . LEU A 1 109 ? -4.555 -13.065 -1.620 1.00 75.88 109 LEU A O 1
ATOM 817 N N . GLY A 1 110 ? -2.602 -11.967 -1.626 1.00 79.12 110 GLY A N 1
ATOM 818 C CA . GLY A 1 110 ? -3.049 -10.937 -2.571 1.00 79.12 110 GLY A CA 1
ATOM 819 C C . GLY A 1 110 ? -4.207 -10.073 -2.052 1.00 79.12 110 GLY A C 1
ATOM 820 O O . GLY A 1 110 ? -4.931 -9.467 -2.844 1.00 79.12 110 GLY A O 1
ATOM 821 N N . ASP A 1 111 ? -4.402 -10.014 -0.730 1.00 84.94 111 ASP A N 1
ATOM 822 C CA . ASP A 1 111 ? -5.502 -9.277 -0.109 1.00 84.94 111 ASP A CA 1
ATOM 823 C C . ASP A 1 111 ? -5.479 -7.792 -0.520 1.00 84.94 111 ASP A C 1
ATOM 825 O O . ASP A 1 111 ? -4.474 -7.088 -0.394 1.00 84.94 111 ASP A O 1
ATOM 829 N N . SER A 1 112 ? -6.622 -7.287 -0.995 1.00 89.81 112 SER A N 1
ATOM 830 C CA . SER A 1 112 ? -6.782 -5.866 -1.318 1.00 89.81 112 SER A CA 1
ATOM 831 C C . SER A 1 112 ? -7.015 -5.021 -0.059 1.00 89.81 112 SER A C 1
ATOM 833 O O . SER A 1 112 ? -7.555 -5.500 0.939 1.00 89.81 112 SER A O 1
ATOM 835 N N . MET A 1 113 ? -6.736 -3.711 -0.124 1.00 92.69 113 MET A N 1
ATOM 836 C CA . MET A 1 113 ? -7.062 -2.780 0.973 1.00 92.69 113 MET A CA 1
ATOM 837 C C . MET A 1 113 ? -8.547 -2.823 1.374 1.00 92.69 113 MET A C 1
ATOM 839 O O . MET A 1 113 ? -8.877 -2.581 2.530 1.00 92.69 113 MET A O 1
ATOM 843 N N . THR A 1 114 ? -9.449 -3.125 0.435 1.00 93.81 114 THR A N 1
ATOM 844 C CA . THR A 1 114 ? -10.888 -3.266 0.708 1.00 93.81 114 THR A CA 1
ATOM 845 C C . THR A 1 114 ? -11.189 -4.540 1.501 1.00 93.81 114 THR A C 1
ATOM 847 O O . THR A 1 114 ? -12.028 -4.514 2.399 1.00 93.81 114 THR A O 1
ATOM 850 N N . ALA A 1 115 ? -10.495 -5.643 1.205 1.00 93.19 115 ALA A N 1
ATOM 851 C CA . ALA A 1 115 ? -10.646 -6.901 1.936 1.00 93.19 115 ALA A CA 1
ATOM 852 C C . ALA A 1 115 ? -10.162 -6.760 3.388 1.00 93.19 115 ALA A C 1
ATOM 854 O O . ALA A 1 115 ? -10.884 -7.138 4.313 1.00 93.19 115 ALA A O 1
ATOM 855 N N . ILE A 1 116 ? -9.002 -6.122 3.577 1.00 93.38 116 ILE A N 1
ATOM 856 C CA . ILE A 1 116 ? -8.455 -5.775 4.897 1.00 93.38 116 ILE A CA 1
ATOM 857 C C . ILE A 1 116 ? -9.443 -4.871 5.647 1.00 93.38 116 ILE A C 1
ATOM 859 O O . ILE A 1 116 ? -9.835 -5.165 6.773 1.00 93.38 116 ILE A O 1
ATOM 863 N N . ALA A 1 117 ? -9.933 -3.810 5.001 1.00 95.06 117 ALA A N 1
ATOM 864 C CA . ALA A 1 117 ? -10.894 -2.887 5.602 1.00 95.06 117 ALA A CA 1
ATOM 865 C C . ALA A 1 117 ? -12.150 -3.608 6.122 1.00 95.06 117 ALA A C 1
ATOM 867 O O . ALA A 1 117 ? -12.546 -3.400 7.268 1.00 95.06 117 ALA A O 1
ATOM 868 N N . ARG A 1 118 ? -12.723 -4.521 5.323 1.00 95.06 118 ARG A N 1
ATOM 869 C CA . ARG A 1 118 ? -13.889 -5.323 5.723 1.00 95.06 118 ARG A CA 1
ATOM 870 C C . ARG A 1 118 ? -13.590 -6.225 6.922 1.00 95.06 118 ARG A C 1
ATOM 872 O O . ARG A 1 118 ? -14.417 -6.316 7.821 1.00 95.06 118 ARG A O 1
ATOM 879 N N . ARG A 1 119 ? -12.420 -6.873 6.947 1.00 93.44 119 ARG A N 1
ATOM 880 C CA . ARG A 1 119 ? -12.003 -7.790 8.024 1.00 93.44 119 ARG A CA 1
ATOM 881 C C . ARG A 1 119 ? -11.840 -7.078 9.369 1.00 93.44 119 ARG A C 1
ATOM 883 O O . ARG A 1 119 ? -12.139 -7.665 10.402 1.00 93.44 119 ARG A O 1
ATOM 890 N N . HIS A 1 120 ? -11.389 -5.825 9.344 1.00 93.31 120 HIS A N 1
ATOM 891 C CA . HIS A 1 120 ? -11.122 -5.026 10.547 1.00 93.31 120 HIS A CA 1
ATOM 892 C C . HIS A 1 120 ? -12.216 -3.999 10.872 1.00 93.31 120 HIS A C 1
ATOM 894 O O . HIS A 1 120 ? -12.031 -3.194 11.780 1.00 93.31 120 HIS A O 1
ATOM 900 N N . GLY A 1 121 ? -13.337 -3.988 10.141 1.00 94.25 121 GLY 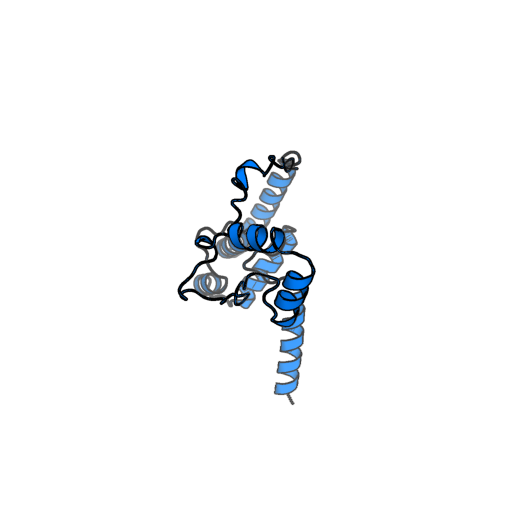A N 1
ATOM 901 C CA . GLY A 1 121 ? -14.421 -3.022 10.366 1.00 94.25 121 GLY A CA 1
ATOM 902 C C . GLY A 1 121 ? -14.007 -1.565 10.122 1.00 94.25 121 GLY A C 1
ATOM 903 O O . GLY A 1 121 ? -14.505 -0.654 10.778 1.00 94.25 121 GLY A O 1
ATOM 904 N N . MET A 1 122 ? -13.069 -1.333 9.202 1.00 94.44 122 MET A N 1
ATOM 905 C CA . MET A 1 122 ? -12.540 -0.008 8.878 1.00 94.44 122 MET A CA 1
ATOM 906 C C . MET A 1 122 ? -12.963 0.447 7.483 1.00 94.44 122 MET A C 1
ATOM 908 O O . MET A 1 122 ? -13.432 -0.330 6.655 1.00 94.44 122 MET A O 1
ATOM 912 N N . THR A 1 123 ? -12.747 1.727 7.183 1.00 95.81 123 THR A N 1
ATOM 913 C CA . THR A 1 123 ? -12.887 2.228 5.814 1.00 95.81 123 THR A CA 1
ATOM 914 C C . THR A 1 123 ? -11.631 1.919 5.001 1.00 95.81 123 THR A C 1
ATOM 916 O O . THR A 1 123 ? -10.509 1.939 5.513 1.00 95.81 123 THR A O 1
ATOM 919 N N . ARG A 1 124 ? -11.789 1.711 3.688 1.00 94.44 124 ARG A N 1
ATOM 920 C CA . ARG A 1 124 ? -10.649 1.556 2.765 1.00 94.44 124 ARG A CA 1
ATOM 921 C C . ARG A 1 124 ? -9.678 2.743 2.848 1.00 94.44 124 ARG A C 1
ATOM 923 O O . ARG A 1 124 ? -8.470 2.557 2.743 1.00 94.44 124 ARG A O 1
ATOM 930 N N . ALA A 1 125 ? -10.193 3.958 3.050 1.00 92.44 125 ALA A N 1
ATOM 931 C CA . ALA A 1 125 ? -9.376 5.160 3.204 1.00 92.44 125 ALA A CA 1
ATOM 932 C C . ALA A 1 125 ? -8.507 5.116 4.473 1.00 92.44 125 ALA A C 1
ATOM 934 O O . ALA A 1 125 ? -7.341 5.505 4.414 1.00 92.44 125 ALA A O 1
ATOM 935 N N . ALA A 1 126 ? -9.031 4.593 5.588 1.00 93.75 126 ALA A N 1
ATOM 936 C CA . ALA A 1 126 ? -8.260 4.404 6.817 1.00 93.75 126 ALA A CA 1
ATOM 937 C C . ALA A 1 126 ? -7.119 3.391 6.621 1.00 93.75 126 ALA A C 1
ATOM 939 O O . ALA A 1 126 ? -5.979 3.681 6.981 1.00 93.75 126 ALA A O 1
ATOM 940 N N . VAL A 1 127 ? -7.394 2.258 5.963 1.00 94.12 127 VAL A N 1
ATOM 941 C CA . VAL A 1 127 ? -6.364 1.262 5.608 1.00 94.12 127 VAL A CA 1
ATOM 942 C C . VAL A 1 127 ? -5.311 1.867 4.677 1.00 94.12 127 VAL A C 1
ATOM 944 O O . VAL A 1 127 ? -4.113 1.717 4.909 1.00 94.12 127 VAL A O 1
ATOM 947 N N . SER A 1 128 ? -5.738 2.619 3.657 1.00 93.12 128 SER A N 1
ATOM 948 C CA . SER A 1 128 ? -4.820 3.301 2.741 1.00 93.12 128 SER A CA 1
ATOM 949 C C . SER A 1 128 ? -3.929 4.307 3.468 1.00 93.12 128 SER A C 1
ATOM 951 O O . SER A 1 128 ? -2.739 4.362 3.165 1.00 93.12 128 SER A O 1
ATOM 953 N N . LYS A 1 129 ? -4.474 5.082 4.414 1.00 92.81 129 LYS A N 1
ATOM 954 C CA . LYS A 1 129 ? -3.689 5.998 5.249 1.00 92.81 129 LYS A CA 1
ATOM 955 C C . LYS A 1 129 ? -2.643 5.227 6.053 1.00 92.81 129 LYS A C 1
ATOM 957 O O . LYS A 1 129 ? -1.472 5.582 5.997 1.00 92.81 129 LYS A O 1
ATOM 962 N N . ARG A 1 130 ? -3.041 4.132 6.706 1.00 92.38 130 ARG A N 1
ATOM 963 C CA . ARG A 1 130 ? -2.124 3.311 7.503 1.00 92.38 130 ARG A CA 1
ATOM 964 C C . ARG A 1 130 ? -0.978 2.728 6.671 1.00 92.38 130 ARG A C 1
ATOM 966 O O . ARG A 1 130 ? 0.165 2.793 7.101 1.00 92.38 130 ARG A O 1
ATOM 973 N N . CYS A 1 131 ? -1.260 2.241 5.462 1.00 92.12 131 CYS A N 1
ATOM 974 C CA . CYS A 1 131 ? -0.224 1.761 4.538 1.00 92.12 131 CYS A CA 1
ATOM 975 C C . CYS A 1 131 ? 0.775 2.869 4.159 1.00 92.12 131 CYS A C 1
ATOM 977 O O . CYS A 1 131 ? 1.968 2.621 4.035 1.00 92.12 131 CYS A O 1
ATOM 979 N N . ILE A 1 132 ? 0.294 4.103 3.974 1.00 91.81 132 ILE A N 1
ATOM 980 C CA . ILE A 1 132 ? 1.147 5.257 3.658 1.00 91.81 132 ILE A CA 1
ATOM 981 C C . ILE A 1 132 ? 2.049 5.621 4.838 1.00 91.81 132 ILE A C 1
ATOM 983 O O . ILE A 1 132 ? 3.212 5.950 4.617 1.00 91.81 132 ILE A O 1
ATOM 987 N N . ASP A 1 133 ? 1.515 5.590 6.058 1.00 89.94 133 ASP A N 1
ATOM 988 C CA . ASP A 1 133 ? 2.279 5.922 7.260 1.00 89.94 133 ASP A CA 1
ATOM 989 C C . ASP A 1 133 ? 3.387 4.882 7.501 1.00 89.94 133 ASP A C 1
ATOM 991 O O . ASP A 1 133 ? 4.547 5.269 7.605 1.00 89.94 133 ASP A O 1
ATOM 995 N N . ILE A 1 134 ? 3.073 3.583 7.391 1.00 88.94 134 ILE A N 1
ATOM 996 C CA . ILE A 1 134 ? 4.064 2.491 7.483 1.00 88.94 134 ILE A CA 1
ATOM 997 C C . ILE A 1 134 ? 5.153 2.624 6.408 1.00 88.94 134 ILE A C 1
ATOM 999 O O . ILE A 1 134 ? 6.339 2.507 6.706 1.00 88.94 134 ILE A O 1
ATOM 1003 N N . ALA A 1 135 ? 4.775 2.895 5.152 1.00 88.31 135 ALA A N 1
ATOM 1004 C CA . ALA A 1 135 ? 5.749 3.078 4.075 1.00 88.31 135 ALA A CA 1
ATOM 1005 C C . ALA A 1 135 ? 6.709 4.245 4.364 1.00 88.31 135 ALA A C 1
ATOM 1007 O O . ALA A 1 135 ? 7.896 4.153 4.069 1.00 88.31 135 ALA A O 1
ATOM 1008 N N . ARG A 1 136 ? 6.213 5.331 4.973 1.00 86.31 136 ARG A N 1
ATOM 1009 C CA . ARG A 1 136 ? 7.038 6.481 5.367 1.00 86.31 136 ARG A CA 1
ATOM 1010 C C . ARG A 1 136 ? 7.963 6.139 6.535 1.00 86.31 136 ARG A C 1
ATOM 1012 O O . ARG A 1 136 ? 9.136 6.477 6.482 1.00 86.31 136 ARG A O 1
ATOM 1019 N N . GLU A 1 137 ? 7.447 5.484 7.571 1.00 84.06 137 GLU A N 1
ATOM 1020 C CA . GLU A 1 137 ? 8.205 5.114 8.778 1.00 84.06 137 GLU A CA 1
ATOM 1021 C C . GLU A 1 137 ? 9.357 4.147 8.471 1.00 84.06 137 GLU A C 1
ATOM 1023 O O . GLU A 1 137 ? 10.436 4.238 9.063 1.00 84.06 137 GLU A O 1
ATOM 1028 N N . LEU A 1 138 ? 9.139 3.249 7.509 1.00 80.56 138 LEU A N 1
ATOM 1029 C CA . LEU A 1 138 ? 10.116 2.254 7.074 1.00 80.56 138 LEU A CA 1
ATOM 1030 C C . LEU A 1 138 ? 10.939 2.693 5.855 1.00 80.56 138 LEU A C 1
ATOM 1032 O O . LEU A 1 138 ? 11.740 1.908 5.360 1.00 80.56 138 LEU A O 1
ATOM 1036 N N . ASN A 1 139 ? 10.757 3.929 5.370 1.00 82.62 139 ASN A N 1
ATOM 1037 C CA . ASN A 1 139 ? 11.400 4.454 4.158 1.00 82.62 139 ASN A CA 1
ATOM 1038 C C . ASN A 1 139 ? 11.248 3.534 2.930 1.00 82.62 139 ASN A C 1
ATOM 1040 O O . ASN A 1 139 ? 12.153 3.419 2.104 1.00 82.62 139 ASN A O 1
ATOM 1044 N N . LEU A 1 140 ? 10.092 2.881 2.798 1.00 81.81 140 LEU A N 1
ATOM 1045 C CA . LEU A 1 140 ? 9.797 1.982 1.690 1.00 81.81 140 LEU A CA 1
ATOM 1046 C C . LEU A 1 140 ? 9.168 2.749 0.516 1.00 81.81 140 LEU A C 1
ATOM 1048 O O . LEU A 1 140 ? 8.296 3.607 0.725 1.00 81.81 140 LEU A O 1
ATOM 1052 N N . PRO A 1 141 ? 9.539 2.425 -0.736 1.00 80.50 141 PRO A N 1
ATOM 1053 C CA . PRO A 1 141 ? 8.804 2.916 -1.891 1.00 80.50 141 PRO A CA 1
ATOM 1054 C C . PRO A 1 141 ? 7.358 2.387 -1.862 1.00 80.50 141 PRO A C 1
ATOM 1056 O O . PRO A 1 141 ? 7.084 1.328 -1.292 1.00 80.50 141 PRO A O 1
ATOM 1059 N N . PRO A 1 142 ? 6.396 3.104 -2.471 1.00 81.00 142 PRO A N 1
ATOM 1060 C CA . PRO A 1 142 ? 5.033 2.599 -2.577 1.00 81.00 142 PRO A CA 1
ATOM 1061 C C . PRO A 1 142 ? 5.024 1.279 -3.358 1.00 81.00 142 PRO A C 1
ATOM 1063 O O . PRO A 1 142 ? 5.560 1.211 -4.463 1.00 81.00 142 PRO A O 1
ATOM 1066 N N . SER A 1 143 ? 4.381 0.247 -2.807 1.00 82.81 143 SER A N 1
ATOM 1067 C CA . SER A 1 143 ? 4.243 -1.040 -3.495 1.00 82.81 143 SER A CA 1
ATOM 1068 C C . SER A 1 143 ? 3.359 -0.938 -4.736 1.00 82.81 143 SER A C 1
ATOM 1070 O O . SER A 1 143 ? 2.624 0.033 -4.916 1.00 82.81 143 SER A O 1
ATOM 1072 N N . ARG A 1 144 ? 3.349 -1.987 -5.571 1.00 78.88 144 ARG A N 1
ATOM 1073 C CA . ARG A 1 144 ? 2.455 -2.101 -6.742 1.00 78.88 144 ARG A CA 1
ATOM 1074 C C . ARG A 1 144 ? 0.978 -1.861 -6.400 1.00 78.88 144 ARG A C 1
ATOM 1076 O O . ARG A 1 144 ? 0.221 -1.350 -7.220 1.00 78.88 144 ARG A O 1
ATOM 1083 N N . SER A 1 145 ? 0.566 -2.221 -5.186 1.00 78.38 145 SER A N 1
ATOM 1084 C CA . SER A 1 145 ? -0.804 -2.038 -4.691 1.00 78.38 145 SER A CA 1
ATOM 1085 C C . SER A 1 145 ? -1.106 -0.595 -4.265 1.00 78.38 145 SER A C 1
ATOM 1087 O O . SER A 1 145 ? -2.260 -0.248 -3.995 1.00 78.38 145 SER A O 1
ATOM 1089 N N . MET A 1 146 ? -0.086 0.260 -4.190 1.00 83.94 146 MET A N 1
ATOM 1090 C CA . MET A 1 146 ? -0.168 1.648 -3.758 1.00 83.94 146 MET A CA 1
ATOM 1091 C C . MET A 1 146 ? 0.039 2.610 -4.924 1.00 83.94 146 MET A C 1
ATOM 1093 O O . MET A 1 146 ? 0.752 2.352 -5.886 1.00 83.94 146 MET A O 1
ATOM 1097 N N . ARG A 1 147 ? -0.581 3.787 -4.816 1.00 84.31 147 ARG A N 1
ATOM 1098 C CA . ARG A 1 147 ? -0.382 4.865 -5.788 1.00 84.31 147 ARG A CA 1
ATOM 1099 C C . ARG A 1 147 ? 0.787 5.761 -5.369 1.00 84.31 147 ARG A C 1
ATOM 1101 O O . ARG A 1 147 ? 0.896 6.093 -4.178 1.00 84.31 147 ARG A O 1
ATOM 1108 N N . PRO A 1 148 ? 1.610 6.237 -6.318 1.00 84.94 148 PRO A N 1
ATOM 1109 C CA . PRO A 1 148 ? 2.694 7.163 -6.015 1.00 84.94 148 PRO A CA 1
ATOM 1110 C C . PRO A 1 148 ? 2.158 8.479 -5.434 1.00 84.94 148 PRO A C 1
ATOM 1112 O O . PRO A 1 148 ? 0.976 8.816 -5.569 1.00 84.94 148 PRO A O 1
ATOM 1115 N N . ALA A 1 149 ? 3.019 9.221 -4.732 1.00 84.69 149 ALA A N 1
ATOM 1116 C CA . ALA A 1 149 ? 2.631 10.454 -4.039 1.00 84.69 149 ALA A CA 1
ATOM 1117 C C . ALA A 1 149 ? 2.055 11.518 -4.993 1.00 84.69 149 ALA A C 1
ATOM 1119 O O . ALA A 1 149 ? 1.047 12.146 -4.669 1.00 84.69 149 ALA A O 1
ATOM 1120 N N . THR A 1 150 ? 2.632 11.649 -6.189 1.00 86.12 150 THR A N 1
ATOM 1121 C CA . THR A 1 150 ? 2.185 12.565 -7.251 1.00 86.12 150 THR A CA 1
ATOM 1122 C C . THR A 1 150 ? 0.751 12.267 -7.696 1.00 86.12 150 THR A C 1
ATOM 1124 O O . THR A 1 150 ? -0.110 13.147 -7.678 1.00 86.12 150 THR A O 1
ATOM 1127 N N . ALA A 1 151 ? 0.449 10.999 -7.991 1.00 86.19 151 ALA A N 1
ATOM 1128 C CA . ALA A 1 151 ? -0.898 10.564 -8.356 1.00 86.19 151 ALA A CA 1
ATOM 1129 C C . ALA A 1 151 ? -1.907 10.849 -7.231 1.00 86.19 151 ALA A C 1
ATOM 1131 O O . ALA A 1 151 ? -3.009 11.334 -7.484 1.00 86.19 151 ALA A O 1
ATOM 1132 N N . ARG A 1 152 ? -1.527 10.609 -5.968 1.00 86.69 152 ARG A N 1
ATOM 1133 C CA . ARG A 1 152 ? -2.379 10.908 -4.803 1.00 86.69 152 ARG A CA 1
ATOM 1134 C C . ARG A 1 152 ? -2.685 12.403 -4.668 1.00 86.69 152 ARG A C 1
ATOM 1136 O O . ARG A 1 152 ? -3.830 12.754 -4.385 1.00 86.69 152 ARG A O 1
ATOM 1143 N N . GLN A 1 153 ? -1.698 13.276 -4.879 1.00 87.88 153 GLN A N 1
ATOM 1144 C CA . GLN A 1 153 ? -1.898 14.730 -4.852 1.00 87.88 153 GLN A CA 1
ATOM 1145 C C . GLN A 1 153 ? -2.855 15.193 -5.955 1.00 87.88 153 GLN A C 1
ATOM 1147 O O . GLN A 1 153 ? -3.777 15.957 -5.666 1.00 87.88 153 GLN A O 1
ATOM 1152 N N . SER A 1 154 ? -2.694 14.674 -7.175 1.00 89.75 154 SER A N 1
ATOM 1153 C CA . SER A 1 154 ? -3.598 14.963 -8.294 1.00 89.75 154 SER A CA 1
ATOM 1154 C C . SER A 1 154 ? -5.050 14.591 -7.962 1.00 89.75 154 SER A C 1
ATOM 1156 O O . SER A 1 154 ? -5.948 15.430 -8.063 1.00 89.75 154 SER A O 1
ATOM 1158 N N . TYR A 1 155 ? -5.288 13.383 -7.431 1.00 87.31 155 TYR A N 1
ATOM 1159 C CA . TYR A 1 155 ? -6.638 12.974 -7.022 1.00 87.31 155 TYR A CA 1
ATOM 1160 C C . TYR A 1 155 ? -7.207 13.824 -5.891 1.00 87.31 155 TYR A C 1
ATOM 1162 O O . TYR A 1 155 ? -8.389 14.162 -5.921 1.00 87.31 155 TYR A O 1
ATOM 1170 N N . ARG A 1 156 ? -6.381 14.214 -4.912 1.00 88.19 156 ARG A N 1
ATOM 1171 C CA . ARG A 1 156 ? -6.816 15.123 -3.844 1.00 88.19 156 ARG A CA 1
ATOM 1172 C C . ARG A 1 156 ? -7.283 16.458 -4.422 1.00 88.19 156 ARG A C 1
ATOM 1174 O O . ARG A 1 156 ? -8.349 16.934 -4.046 1.00 88.19 156 ARG A O 1
ATOM 1181 N N . GLN A 1 157 ? -6.510 17.053 -5.329 1.00 91.81 157 GLN A N 1
ATOM 1182 C CA . GLN A 1 157 ? -6.874 18.320 -5.966 1.00 91.81 157 GLN A CA 1
ATOM 1183 C C . GLN A 1 157 ? -8.156 18.192 -6.797 1.00 91.81 157 GLN A C 1
ATOM 1185 O O . GLN A 1 157 ? -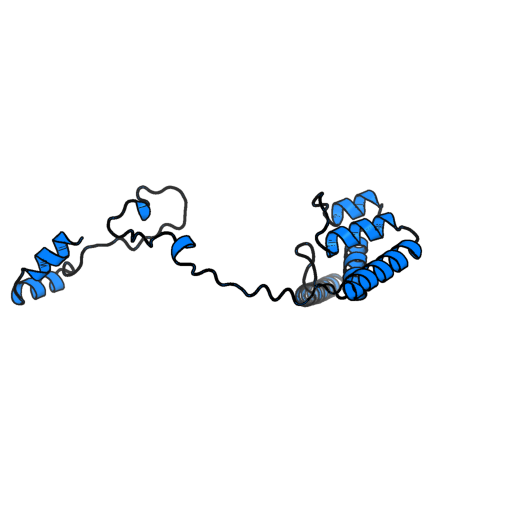9.033 19.050 -6.696 1.00 91.81 157 GLN A O 1
ATOM 1190 N N . ALA A 1 158 ? -8.300 17.114 -7.572 1.00 89.81 158 ALA A N 1
ATOM 1191 C CA . ALA A 1 158 ? -9.515 16.837 -8.336 1.00 89.81 158 ALA A CA 1
ATOM 1192 C C . ALA A 1 158 ? -10.747 16.702 -7.423 1.00 89.81 158 ALA A C 1
ATOM 1194 O O . ALA A 1 158 ? -11.781 17.315 -7.689 1.00 89.81 158 ALA A O 1
ATOM 1195 N N . GLN A 1 159 ? -10.616 15.981 -6.305 1.00 88.50 159 GLN A N 1
ATOM 1196 C CA . GLN A 1 159 ? -11.697 15.815 -5.333 1.00 88.50 159 GLN A CA 1
ATOM 1197 C C . GLN A 1 159 ? -12.096 17.143 -4.678 1.00 88.50 159 GLN A C 1
ATOM 1199 O O . GLN A 1 159 ? -13.283 17.424 -4.528 1.00 88.50 159 GLN A O 1
ATOM 1204 N N . LEU A 1 160 ? -11.121 17.983 -4.312 1.00 91.81 160 LEU A N 1
ATOM 1205 C CA . LEU A 1 160 ? -11.389 19.306 -3.741 1.00 91.81 160 LEU A CA 1
ATOM 1206 C C . LEU A 1 160 ? -12.144 20.203 -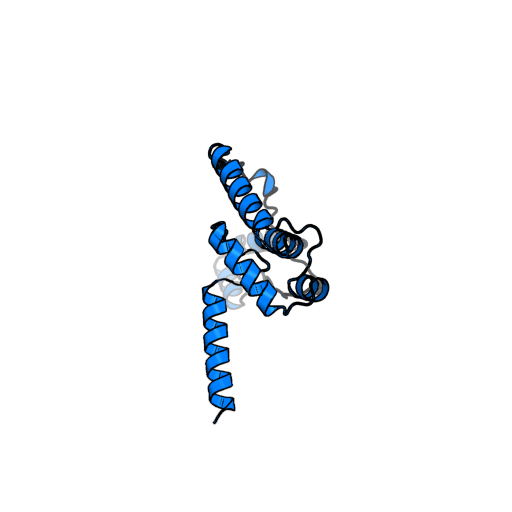4.729 1.00 91.81 160 LEU A C 1
ATOM 1208 O O . LEU A 1 160 ? -13.112 20.849 -4.338 1.00 91.81 160 LEU A O 1
ATOM 1212 N N . LYS A 1 161 ? -11.753 20.196 -6.011 1.00 91.69 161 LYS A N 1
ATOM 1213 C CA . LYS A 1 161 ? -12.464 20.928 -7.072 1.00 91.69 161 LYS A CA 1
ATOM 1214 C C . LYS A 1 161 ? -13.901 20.430 -7.243 1.00 91.69 161 LYS A C 1
ATOM 1216 O O . LYS A 1 161 ? -14.814 21.244 -7.352 1.00 91.69 161 LYS A O 1
ATOM 1221 N N . HIS A 1 162 ? -14.105 19.112 -7.236 1.00 90.06 162 HIS A N 1
ATOM 1222 C CA . HIS A 1 162 ? -15.435 18.509 -7.334 1.00 90.06 162 HIS A CA 1
ATOM 1223 C C . HIS A 1 162 ? -16.336 18.928 -6.164 1.00 90.06 162 HIS A C 1
ATOM 1225 O O . HIS A 1 162 ? -17.443 19.419 -6.376 1.00 90.06 162 HIS A O 1
ATOM 1231 N N . ASN A 1 163 ? -15.840 18.809 -4.931 1.00 89.75 163 ASN A N 1
ATOM 1232 C CA . ASN A 1 163 ? -16.601 19.169 -3.734 1.00 89.75 163 ASN A CA 1
ATOM 1233 C C . ASN A 1 163 ? -16.895 20.679 -3.669 1.00 89.75 163 ASN A C 1
ATOM 1235 O O . ASN A 1 163 ? -17.981 21.074 -3.257 1.00 89.75 163 ASN A O 1
ATOM 1239 N N . ALA A 1 164 ? -15.964 21.525 -4.120 1.00 86.75 164 ALA A N 1
ATOM 1240 C CA . ALA A 1 164 ? -16.179 22.969 -4.205 1.00 86.75 164 ALA A CA 1
ATOM 1241 C C . ALA A 1 164 ? -17.255 23.357 -5.236 1.00 86.75 164 ALA A C 1
ATOM 1243 O O . ALA A 1 164 ? -17.929 24.366 -5.052 1.00 86.75 164 ALA A O 1
ATOM 1244 N N . LYS A 1 165 ? -17.426 22.568 -6.308 1.00 81.81 165 LYS A N 1
ATOM 1245 C CA . LYS A 1 165 ? -18.502 22.752 -7.295 1.00 81.81 165 LYS A CA 1
ATOM 1246 C C . LYS A 1 165 ? -19.854 22.252 -6.778 1.00 81.81 165 LYS A C 1
ATOM 1248 O O . LYS A 1 165 ? -20.860 22.856 -7.103 1.00 81.81 165 LYS A O 1
ATOM 1253 N N . ALA A 1 166 ? -19.871 21.174 -5.995 1.00 75.25 166 ALA A N 1
ATOM 1254 C CA . ALA A 1 166 ? -21.097 20.608 -5.425 1.00 75.25 166 ALA A CA 1
ATOM 1255 C C . ALA A 1 166 ? -21.700 21.455 -4.285 1.00 75.25 166 ALA A C 1
ATOM 1257 O O . ALA A 1 166 ? -22.888 21.344 -4.014 1.00 75.25 166 ALA A O 1
ATOM 1258 N N . ASN A 1 167 ? -20.887 22.292 -3.630 1.00 66.94 167 ASN A N 1
ATOM 1259 C CA . ASN A 1 167 ? -21.311 23.213 -2.567 1.00 66.94 167 ASN A CA 1
ATOM 1260 C C . ASN A 1 167 ? -21.639 24.639 -3.071 1.00 66.94 167 ASN A C 1
ATOM 1262 O O . ASN A 1 167 ? -21.752 25.553 -2.253 1.00 66.94 167 ASN A O 1
ATOM 1266 N N . ARG A 1 168 ? -21.731 24.849 -4.389 1.00 54.12 168 ARG A N 1
ATOM 1267 C CA . ARG A 1 168 ? -22.201 26.093 -5.022 1.00 54.12 168 ARG A CA 1
ATOM 1268 C C . ARG A 1 168 ? -23.568 25.861 -5.638 1.00 54.12 168 ARG A C 1
ATOM 1270 O O . ARG A 1 168 ? -24.375 26.807 -5.569 1.00 54.12 168 ARG A O 1
#

Radius of gyration: 30.54 Å; chains: 1; bounding box: 49×45×90 Å

Foldseek 3Di:
DVVLVVVLVVDDPVVCVVCVVVVNNDDDDPPDDDPDPDDPDDPCPDPPDDPPDDVVVVPPPPPPVVPPPPPPVVLVVVLVVLLVVVLVPDPCSVLLVCLVCQQVVVPPPPDALVNSCVVVVHDSVVSLVSNVVSCVSSVHAGDPNHDHPVVVVVVVVVVVVVVVVVVD

Sequence (168 aa):
MRAYAEWTASLGDADLAKLAALGLDKPLVDDHHATGTGLDGDMADSSLASYTPDIMAQVEPETQANDQGPFDSEALWDALRRMLGELLNQKNAKLTLECFALVSGASFLGDSMTAIARRHGMTRAAVSKRCIDIARELNLPPSRSMRPATARQSYRQAQLKHNAKANR

Secondary structure (DSSP, 8-state):
-HHHHHHHHTS-HHHHHHHHHTT-SS---------SS-SS--GGGSTT------HHHHS-------------HHHHHHHHHHHHHHHHH-TTHHHHHHHHHHHHS--TT---HHHHHHHTT--HHHHHHHHHHHHHHTTPPPPTTS--HHHHHHHHHHHHHHHHHHT-